Protein AF-A0A822G3Q5-F1 (afdb_monomer_lite)

pLDDT: mean 86.49, std 14.83, range [48.81, 98.19]

Sequence (80 aa):
MRNIKNAIVDNTNLSQQSIGFKVIKTFVQIFQALWNNSSNTTSKLLYDFKSIISNLNKQYLGNEQNDAQEFLLFLMNTIH

Foldseek 3Di:
DPDVVVVVVVVVVVVLLVLLVVLVVLVVQLVVCVVVVVVVSNVVSVVVNLVSVCVVPVVSVDPDDDDPVVVVVVNVVSND

Structure (mmCIF, N/CA/C/O backbone):
data_AF-A0A822G3Q5-F1
#
_entry.id   AF-A0A822G3Q5-F1
#
loop_
_atom_site.group_PDB
_atom_site.id
_atom_site.type_symbol
_atom_site.label_atom_id
_atom_site.label_alt_id
_atom_site.label_comp_id
_atom_site.label_asym_id
_atom_site.label_entity_id
_atom_site.label_seq_id
_atom_site.pdbx_PDB_ins_code
_atom_site.Cartn_x
_atom_site.Cartn_y
_atom_site.Cartn_z
_atom_site.occupancy
_atom_site.B_iso_or_equiv
_atom_site.auth_seq_id
_atom_site.auth_comp_id
_atom_site.auth_asym_id
_atom_site.auth_atom_id
_atom_site.pdbx_PDB_model_num
ATOM 1 N N . MET A 1 1 ? -41.852 2.816 2.163 1.00 48.81 1 MET A N 1
ATOM 2 C CA . MET A 1 1 ? -40.840 3.711 2.771 1.00 48.81 1 MET A CA 1
ATOM 3 C C . MET A 1 1 ? -39.611 2.868 3.095 1.00 48.81 1 MET A C 1
ATOM 5 O O . MET A 1 1 ? -39.741 1.935 3.877 1.00 48.81 1 MET A O 1
ATOM 9 N N . ARG A 1 2 ? -38.462 3.087 2.435 1.00 49.94 2 ARG A N 1
ATOM 10 C CA . ARG A 1 2 ? -37.219 2.353 2.750 1.00 49.94 2 ARG A CA 1
ATOM 11 C C . ARG A 1 2 ? -36.752 2.768 4.150 1.00 49.94 2 ARG A C 1
ATOM 13 O O . ARG A 1 2 ? -36.642 3.957 4.429 1.00 49.94 2 ARG A O 1
ATOM 20 N N . ASN A 1 3 ? -36.541 1.790 5.027 1.00 63.69 3 ASN A N 1
ATOM 21 C CA . ASN A 1 3 ? -36.105 2.001 6.405 1.00 63.69 3 ASN A CA 1
ATOM 22 C C . ASN A 1 3 ? -34.703 2.638 6.405 1.00 63.69 3 ASN A C 1
ATOM 24 O O . ASN A 1 3 ? -33.801 2.117 5.751 1.00 63.69 3 ASN A O 1
ATOM 28 N N . ILE A 1 4 ? -34.518 3.753 7.117 1.00 67.25 4 ILE A N 1
ATOM 29 C CA . ILE A 1 4 ? -33.268 4.541 7.131 1.00 67.25 4 ILE A CA 1
ATOM 30 C C . ILE A 1 4 ? -32.066 3.672 7.540 1.00 67.25 4 ILE A C 1
ATOM 32 O O . ILE A 1 4 ? -30.972 3.839 7.008 1.00 67.25 4 ILE A O 1
ATOM 36 N N . LYS A 1 5 ? -32.283 2.674 8.409 1.00 59.28 5 LYS A N 1
ATOM 37 C CA . LYS A 1 5 ? -31.256 1.695 8.798 1.00 59.28 5 LYS A CA 1
ATOM 38 C C . LYS A 1 5 ? -30.729 0.876 7.613 1.00 59.28 5 LYS A C 1
ATOM 40 O O . LYS A 1 5 ? -29.530 0.643 7.535 1.00 59.28 5 LYS A O 1
ATOM 45 N N . ASN A 1 6 ? -31.592 0.506 6.667 1.00 58.78 6 ASN A N 1
ATOM 46 C CA . ASN A 1 6 ? -31.198 -0.277 5.492 1.00 58.78 6 ASN A CA 1
ATOM 47 C C . ASN A 1 6 ? -30.434 0.594 4.483 1.00 58.78 6 ASN A C 1
ATOM 49 O O . ASN A 1 6 ? -29.439 0.155 3.927 1.00 58.78 6 ASN A O 1
ATOM 53 N N . ALA A 1 7 ? -30.829 1.863 4.323 1.00 58.66 7 ALA A N 1
ATOM 54 C CA . ALA A 1 7 ? -30.140 2.800 3.432 1.00 58.66 7 ALA A CA 1
ATOM 55 C C . ALA A 1 7 ? -28.700 3.127 3.881 1.00 58.66 7 ALA A C 1
ATOM 57 O O . ALA A 1 7 ? -27.835 3.376 3.043 1.00 58.66 7 ALA A O 1
ATOM 58 N N . ILE A 1 8 ? -28.432 3.131 5.192 1.00 60.28 8 ILE A N 1
ATOM 59 C CA . ILE A 1 8 ? -27.079 3.336 5.734 1.00 60.28 8 ILE A CA 1
ATOM 60 C C . ILE A 1 8 ? -26.203 2.107 5.459 1.00 60.28 8 ILE A C 1
ATOM 62 O O . ILE A 1 8 ? -25.087 2.268 4.975 1.00 60.28 8 ILE A O 1
ATOM 66 N N . VAL A 1 9 ? -26.727 0.900 5.699 1.00 59.84 9 VAL 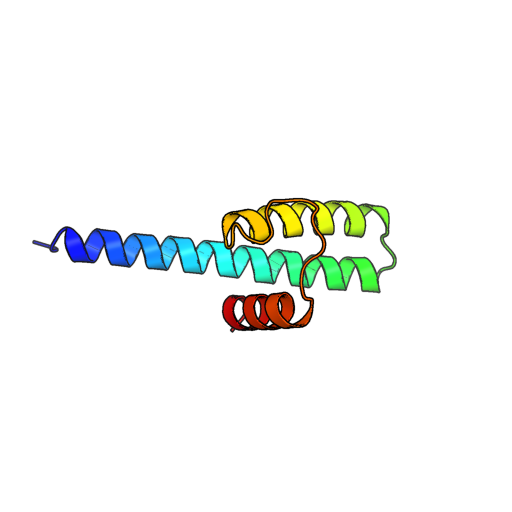A N 1
ATOM 67 C CA . VAL A 1 9 ? -26.017 -0.369 5.456 1.00 59.84 9 VAL A CA 1
ATOM 68 C C . VAL A 1 9 ? -25.710 -0.571 3.967 1.00 59.84 9 VAL A C 1
ATOM 70 O O . VAL A 1 9 ? -24.599 -0.956 3.604 1.00 59.84 9 VAL A O 1
ATOM 73 N N . ASP A 1 10 ? -26.653 -0.239 3.086 1.00 55.12 10 ASP A N 1
ATOM 74 C CA . ASP A 1 10 ? -26.452 -0.331 1.637 1.00 55.12 10 ASP A CA 1
ATOM 75 C C . ASP A 1 10 ? -25.351 0.639 1.156 1.00 55.12 10 ASP A C 1
ATOM 77 O O . ASP A 1 10 ? -24.498 0.266 0.351 1.00 55.12 10 ASP A O 1
ATOM 81 N N . ASN A 1 11 ? -25.300 1.862 1.702 1.00 56.84 11 ASN A N 1
ATOM 82 C CA . ASN A 1 11 ? -24.261 2.848 1.377 1.00 56.84 11 ASN A CA 1
ATOM 83 C C . ASN A 1 11 ? -22.877 2.494 1.941 1.00 56.84 11 ASN A C 1
ATOM 85 O O . ASN A 1 11 ? -21.866 2.793 1.300 1.00 56.84 11 ASN A O 1
ATOM 89 N N . THR A 1 12 ? -22.801 1.860 3.115 1.00 59.00 12 THR A N 1
ATOM 90 C CA . THR A 1 12 ? -21.526 1.350 3.642 1.00 59.00 12 THR A CA 1
ATOM 91 C C . THR A 1 12 ? -20.997 0.200 2.796 1.00 59.00 12 THR A C 1
ATOM 93 O O . THR A 1 12 ? -19.812 0.177 2.494 1.00 59.00 12 THR A O 1
ATOM 96 N N . ASN A 1 13 ? -21.867 -0.689 2.314 1.00 58.66 13 ASN A N 1
ATOM 97 C CA . ASN A 1 13 ? -21.461 -1.792 1.442 1.00 58.66 13 ASN A CA 1
ATOM 98 C C . ASN A 1 13 ? -20.984 -1.292 0.067 1.00 58.66 13 ASN A C 1
ATOM 100 O O . ASN A 1 13 ? -19.964 -1.754 -0.441 1.00 58.66 13 ASN A O 1
ATOM 104 N N . LEU A 1 14 ? -21.662 -0.289 -0.505 1.00 58.84 14 LEU A N 1
ATOM 105 C CA 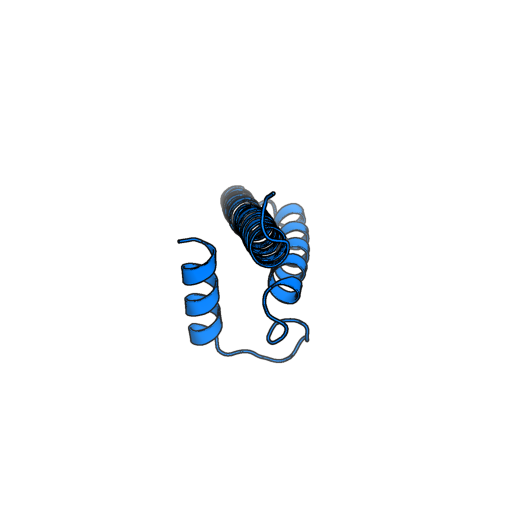. LEU A 1 14 ? -21.254 0.364 -1.755 1.00 58.84 14 LEU A CA 1
ATOM 106 C C . LEU A 1 14 ? -19.897 1.077 -1.634 1.00 58.84 14 LEU A C 1
ATOM 108 O O . LEU A 1 14 ? -19.081 1.016 -2.558 1.00 58.84 14 LEU A O 1
ATOM 112 N N . SER A 1 15 ? -19.628 1.741 -0.505 1.00 61.41 15 SER A N 1
ATOM 113 C CA . SER A 1 15 ? -18.341 2.407 -0.274 1.00 61.41 15 SER A CA 1
ATOM 114 C C . SER A 1 15 ? -17.213 1.402 -0.031 1.00 61.41 15 SER A C 1
ATOM 116 O O . SER A 1 15 ? -16.131 1.565 -0.594 1.00 61.41 15 SER A O 1
ATOM 118 N N . GLN A 1 16 ? -17.470 0.313 0.697 1.00 63.22 16 GLN A N 1
ATOM 119 C CA . GLN A 1 16 ? -16.503 -0.770 0.894 1.00 63.22 16 GLN A CA 1
ATOM 120 C C . GLN A 1 16 ? -16.157 -1.475 -0.424 1.00 63.22 16 GLN A C 1
ATOM 122 O O . GLN A 1 16 ? -14.979 -1.665 -0.722 1.00 63.22 16 GLN A O 1
ATOM 127 N N . GLN A 1 17 ? -17.154 -1.764 -1.265 1.00 68.06 17 GLN A N 1
ATOM 128 C CA . GLN A 1 17 ? -16.948 -2.377 -2.581 1.00 68.06 17 GLN A CA 1
ATOM 129 C C . GLN A 1 17 ? -16.192 -1.445 -3.544 1.00 68.06 17 GLN A C 1
ATOM 131 O O . GLN A 1 17 ? -15.289 -1.875 -4.263 1.00 68.06 17 GLN A O 1
ATOM 136 N N . SER A 1 18 ? -16.500 -0.144 -3.512 1.00 76.31 18 SER A N 1
ATOM 137 C CA . SER A 1 18 ? -15.759 0.887 -4.250 1.00 76.31 18 SER A CA 1
ATOM 138 C C . SER A 1 18 ? -14.279 0.936 -3.857 1.00 76.31 18 SER A C 1
ATOM 140 O O . SER A 1 18 ? -13.413 1.110 -4.720 1.00 76.31 18 SER A O 1
ATOM 142 N N . ILE A 1 19 ? -13.973 0.793 -2.566 1.00 78.12 19 ILE A N 1
ATOM 143 C CA . ILE A 1 19 ? -12.596 0.855 -2.073 1.00 78.12 19 ILE A CA 1
ATOM 144 C C . ILE A 1 19 ? -11.848 -0.456 -2.357 1.00 78.12 19 ILE A C 1
ATOM 146 O O . ILE A 1 19 ? -10.705 -0.389 -2.806 1.00 78.12 19 ILE A O 1
ATOM 150 N N . GLY A 1 20 ? -12.485 -1.624 -2.213 1.00 84.19 20 GLY A N 1
ATOM 151 C CA . GLY A 1 20 ? -11.908 -2.912 -2.628 1.00 84.19 20 GLY A CA 1
ATOM 152 C C . GLY A 1 20 ? -11.507 -2.914 -4.107 1.00 84.19 20 GLY A C 1
ATOM 153 O O . GLY A 1 20 ? -10.384 -3.275 -4.457 1.00 84.19 20 GLY A O 1
ATOM 154 N N . PHE A 1 21 ? -12.353 -2.353 -4.979 1.00 88.50 21 PHE A N 1
ATOM 155 C CA . PHE A 1 21 ? -12.013 -2.172 -6.394 1.00 88.50 21 PHE A CA 1
ATOM 156 C C . PHE A 1 21 ? -10.772 -1.287 -6.606 1.00 88.50 21 PHE A C 1
ATOM 158 O O . PHE A 1 21 ? -9.945 -1.575 -7.474 1.00 88.50 21 PHE A O 1
ATOM 165 N N . LYS A 1 22 ? -10.603 -0.219 -5.812 1.00 92.50 22 LYS A N 1
ATOM 166 C CA . LYS A 1 22 ? -9.397 0.628 -5.868 1.00 92.50 22 LYS A CA 1
ATOM 167 C C . LYS A 1 22 ? -8.147 -0.144 -5.447 1.00 92.50 22 LYS A C 1
ATOM 169 O O . LYS A 1 22 ? -7.133 -0.020 -6.127 1.00 92.50 22 LYS A O 1
ATOM 174 N N . VAL A 1 23 ? -8.228 -0.959 -4.390 1.00 93.75 23 VAL A N 1
ATOM 175 C CA . VAL A 1 23 ? -7.121 -1.827 -3.949 1.00 93.75 23 VAL A CA 1
ATOM 176 C C . VAL A 1 23 ? -6.704 -2.767 -5.074 1.00 93.75 23 VAL A C 1
ATOM 178 O O . VAL A 1 23 ? -5.537 -2.761 -5.456 1.00 93.75 23 VAL A O 1
ATOM 181 N N . ILE A 1 24 ? -7.654 -3.502 -5.660 1.00 94.56 24 ILE A N 1
ATOM 182 C CA . ILE A 1 24 ? -7.391 -4.443 -6.761 1.00 94.56 24 ILE A CA 1
ATOM 183 C C . ILE A 1 24 ? -6.762 -3.720 -7.954 1.00 94.56 24 ILE A C 1
ATOM 185 O O . ILE A 1 24 ? -5.740 -4.157 -8.483 1.00 94.56 24 ILE A O 1
ATOM 189 N N . LYS A 1 25 ? -7.342 -2.589 -8.370 1.00 95.19 25 LYS A N 1
ATOM 190 C CA . LYS A 1 25 ? -6.849 -1.816 -9.513 1.00 95.19 25 LYS A CA 1
ATOM 191 C C . LYS A 1 25 ? -5.402 -1.372 -9.309 1.00 95.19 25 LYS A C 1
ATOM 193 O O . LYS A 1 25 ? -4.573 -1.596 -10.189 1.00 95.19 25 LYS A O 1
ATOM 198 N N . THR A 1 26 ? -5.092 -0.759 -8.168 1.00 95.75 26 THR A N 1
ATOM 199 C CA . THR A 1 26 ? -3.733 -0.285 -7.881 1.00 95.75 26 THR A CA 1
ATOM 200 C C . THR A 1 26 ? -2.762 -1.453 -7.719 1.00 95.75 26 THR A C 1
ATOM 202 O O . THR A 1 26 ? -1.645 -1.378 -8.225 1.00 95.75 26 THR A O 1
ATOM 205 N N . PHE A 1 27 ? -3.192 -2.561 -7.108 1.00 95.00 27 PHE A N 1
ATOM 206 C CA . PHE A 1 27 ? -2.393 -3.782 -7.000 1.00 95.00 27 PHE A CA 1
ATOM 207 C C . PHE A 1 27 ? -1.986 -4.312 -8.382 1.00 95.00 27 PHE A C 1
ATOM 209 O O . PHE A 1 27 ? -0.800 -4.494 -8.644 1.00 95.00 27 PHE A O 1
ATOM 216 N N . VAL A 1 28 ? -2.931 -4.448 -9.320 1.00 95.94 28 VAL A N 1
ATOM 217 C CA . VAL A 1 28 ? -2.639 -4.864 -10.706 1.00 95.94 28 VAL A CA 1
ATOM 218 C C . VAL A 1 28 ? -1.673 -3.897 -11.398 1.00 95.94 28 VAL A C 1
ATOM 220 O O . VAL A 1 28 ? -0.732 -4.336 -12.059 1.00 95.94 28 VAL A O 1
ATOM 223 N N . GLN A 1 29 ? -1.862 -2.585 -11.224 1.00 97.00 29 GLN A N 1
ATOM 224 C CA . GLN A 1 29 ? -0.973 -1.575 -11.806 1.00 97.00 29 GLN A CA 1
ATOM 225 C C . GLN A 1 29 ? 0.464 -1.688 -11.279 1.00 97.00 29 GLN A C 1
ATOM 227 O O . GLN A 1 29 ? 1.402 -1.522 -12.058 1.00 97.00 29 GLN A O 1
ATOM 232 N N . ILE A 1 30 ? 0.652 -2.000 -9.990 1.00 97.38 30 ILE A N 1
ATOM 233 C CA . ILE A 1 30 ? 1.983 -2.229 -9.404 1.00 97.38 30 ILE A CA 1
ATOM 234 C C . ILE A 1 30 ? 2.661 -3.414 -10.089 1.00 97.38 30 ILE A C 1
ATOM 236 O O . ILE A 1 30 ? 3.798 -3.282 -10.537 1.00 97.38 30 ILE A O 1
ATOM 240 N N . PHE A 1 31 ? 1.966 -4.547 -10.228 1.00 95.81 31 PHE A N 1
ATOM 241 C CA . PHE A 1 31 ? 2.525 -5.727 -10.897 1.00 95.81 31 PHE A CA 1
ATOM 242 C C . PHE A 1 31 ? 2.887 -5.445 -12.355 1.00 95.81 31 PHE A C 1
ATOM 244 O O . PHE A 1 31 ? 3.967 -5.825 -12.794 1.00 95.81 31 PHE A O 1
ATOM 251 N N . GLN A 1 32 ? 2.038 -4.723 -13.090 1.00 97.31 32 GLN A N 1
ATOM 252 C CA . GLN A 1 32 ? 2.342 -4.304 -14.461 1.00 97.31 32 GLN A CA 1
ATOM 253 C C . GLN A 1 32 ? 3.574 -3.389 -14.527 1.00 97.31 32 GLN A C 1
ATOM 255 O O . GLN A 1 32 ? 4.420 -3.556 -15.404 1.00 97.31 32 GLN A O 1
ATOM 260 N N . ALA A 1 33 ? 3.701 -2.426 -13.609 1.00 96.56 33 ALA A N 1
ATOM 261 C CA . ALA A 1 33 ? 4.842 -1.512 -13.568 1.00 96.56 33 ALA A CA 1
ATOM 262 C C . ALA A 1 33 ? 6.154 -2.231 -13.214 1.00 96.56 33 ALA A C 1
ATOM 264 O O . ALA A 1 33 ? 7.176 -1.979 -13.855 1.00 96.56 33 ALA A O 1
ATOM 265 N N . LEU A 1 34 ? 6.107 -3.159 -12.249 1.00 96.38 34 LEU A N 1
ATOM 266 C CA . LEU A 1 34 ? 7.223 -4.035 -11.888 1.00 96.38 34 LEU A CA 1
ATOM 267 C C . LEU A 1 34 ? 7.645 -4.911 -13.068 1.00 96.38 34 LEU A C 1
ATOM 269 O O . LEU A 1 34 ? 8.824 -4.947 -13.405 1.00 96.38 34 LEU A O 1
ATOM 273 N N . TRP A 1 35 ? 6.684 -5.554 -13.735 1.00 97.44 35 TRP A N 1
ATOM 274 C CA . TRP A 1 35 ? 6.940 -6.416 -14.890 1.00 97.44 35 TRP A CA 1
ATOM 275 C C . TRP A 1 35 ? 7.613 -5.666 -16.046 1.00 97.44 35 TRP A C 1
ATOM 277 O O . TRP A 1 35 ? 8.475 -6.205 -16.734 1.00 97.44 35 TRP A O 1
ATOM 287 N N . ASN A 1 36 ? 7.256 -4.393 -16.227 1.00 95.50 36 ASN A N 1
ATOM 288 C CA . ASN A 1 36 ? 7.811 -3.523 -17.263 1.00 95.50 36 ASN A CA 1
ATOM 289 C C . ASN A 1 36 ? 9.070 -2.748 -16.823 1.00 95.50 36 ASN A C 1
ATOM 291 O O . ASN A 1 36 ? 9.506 -1.852 -17.543 1.00 95.50 36 ASN A O 1
ATOM 295 N N . ASN A 1 37 ? 9.651 -3.048 -15.654 1.00 93.69 37 ASN A N 1
ATOM 296 C CA . ASN A 1 37 ? 10.834 -2.371 -15.100 1.00 93.69 37 ASN A CA 1
ATOM 297 C C . ASN A 1 37 ? 10.697 -0.836 -14.969 1.00 93.69 37 ASN A C 1
ATOM 299 O O . ASN A 1 37 ? 11.678 -0.096 -15.049 1.00 93.69 37 ASN A O 1
ATOM 303 N N . SER A 1 38 ? 9.480 -0.329 -14.746 1.00 91.81 38 SER A N 1
ATOM 304 C CA . SER A 1 38 ? 9.201 1.110 -14.644 1.00 91.81 38 SER A CA 1
ATOM 305 C C . SER A 1 38 ? 9.319 1.604 -13.198 1.00 91.81 38 SER A C 1
ATOM 307 O O . SER A 1 38 ? 8.318 1.862 -12.529 1.00 91.81 38 SER A O 1
ATOM 309 N N . SER A 1 39 ? 10.553 1.737 -12.700 1.00 85.38 39 SER A N 1
ATOM 310 C CA . SER A 1 39 ? 10.856 2.051 -11.289 1.00 85.38 39 SER A CA 1
ATOM 311 C C . SER A 1 39 ? 10.126 3.291 -10.751 1.00 85.38 39 SER A C 1
ATOM 313 O O . SER A 1 39 ? 9.466 3.211 -9.716 1.00 85.38 39 SER A O 1
ATOM 315 N N . ASN A 1 40 ? 10.163 4.414 -11.477 1.00 87.62 40 ASN A N 1
ATOM 316 C CA . ASN A 1 40 ? 9.492 5.657 -11.070 1.00 87.62 40 ASN A CA 1
ATOM 317 C C . ASN A 1 40 ? 7.967 5.490 -10.940 1.00 87.62 40 ASN A C 1
ATOM 319 O O . ASN A 1 40 ? 7.350 6.020 -10.013 1.00 87.62 40 ASN A O 1
ATOM 323 N N . THR A 1 41 ? 7.354 4.736 -11.856 1.00 90.94 41 THR A N 1
ATOM 324 C CA . THR A 1 41 ? 5.913 4.449 -11.827 1.00 90.94 41 THR A CA 1
ATOM 325 C C . THR A 1 41 ? 5.569 3.550 -10.648 1.00 90.94 41 THR A C 1
ATOM 327 O O . THR A 1 41 ? 4.609 3.821 -9.928 1.00 90.94 41 THR A O 1
ATOM 330 N N . THR A 1 42 ? 6.382 2.519 -10.412 1.00 94.62 42 THR A N 1
ATOM 331 C CA . THR A 1 42 ? 6.235 1.602 -9.279 1.00 94.62 42 THR A CA 1
ATOM 332 C C . THR A 1 42 ? 6.255 2.351 -7.951 1.00 94.62 42 THR A C 1
ATOM 334 O O . THR A 1 42 ? 5.345 2.166 -7.147 1.00 94.62 42 THR A O 1
ATOM 337 N N . SER A 1 43 ? 7.234 3.234 -7.719 1.00 94.06 43 SER A N 1
ATOM 338 C CA . SER A 1 43 ? 7.323 3.997 -6.467 1.00 94.06 43 SER A CA 1
ATOM 339 C C . SER A 1 43 ? 6.060 4.816 -6.208 1.00 94.06 43 SER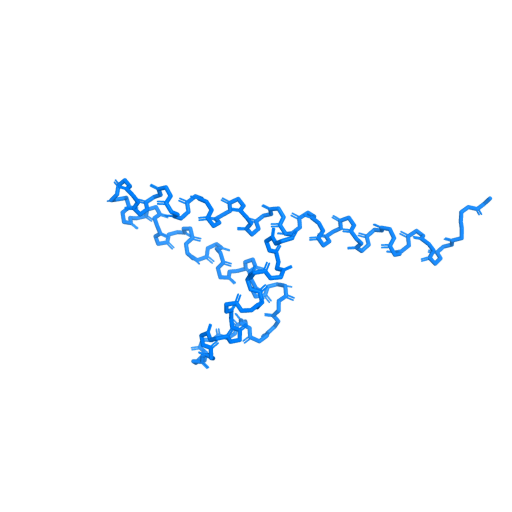 A C 1
ATOM 341 O O . SER A 1 43 ? 5.503 4.744 -5.116 1.00 94.06 43 SER A O 1
ATOM 343 N N . LYS A 1 44 ? 5.558 5.537 -7.219 1.00 96.12 44 LYS A N 1
ATOM 344 C CA . LYS A 1 44 ? 4.310 6.303 -7.099 1.00 96.12 44 LYS A CA 1
ATOM 345 C C . LYS A 1 44 ? 3.122 5.403 -6.742 1.00 96.12 44 LYS A C 1
ATOM 347 O O . LYS A 1 44 ? 2.384 5.708 -5.811 1.00 96.12 44 LYS A O 1
ATOM 352 N N . LEU A 1 45 ? 2.967 4.283 -7.447 1.00 96.88 45 LEU A N 1
ATOM 353 C CA . LEU A 1 45 ? 1.864 3.353 -7.212 1.00 96.88 45 LEU A CA 1
ATOM 354 C C . LEU A 1 45 ? 1.919 2.714 -5.817 1.00 96.88 45 LEU A C 1
ATOM 356 O O . LEU A 1 45 ? 0.871 2.513 -5.212 1.00 96.88 45 LEU A O 1
ATOM 360 N N . LEU A 1 46 ? 3.111 2.434 -5.281 1.00 96.25 46 LEU A N 1
ATOM 361 C CA . LEU A 1 46 ? 3.279 1.924 -3.915 1.00 96.25 46 LEU A CA 1
ATOM 362 C C . LEU A 1 46 ? 2.852 2.950 -2.854 1.00 96.25 46 LEU A C 1
ATOM 364 O O . LEU A 1 46 ? 2.205 2.575 -1.875 1.00 96.25 46 LEU A O 1
ATOM 368 N N . TYR A 1 47 ? 3.155 4.237 -3.055 1.00 95.56 47 TYR A N 1
ATOM 369 C CA . TYR A 1 47 ? 2.661 5.308 -2.180 1.00 95.56 47 TYR A CA 1
ATOM 370 C C . TYR A 1 47 ? 1.134 5.417 -2.222 1.00 95.56 47 TYR A C 1
ATOM 372 O O . TYR A 1 47 ? 0.488 5.451 -1.170 1.00 95.56 47 TYR A O 1
ATOM 380 N N . ASP A 1 48 ? 0.552 5.414 -3.424 1.00 95.62 48 ASP A N 1
ATOM 381 C CA . ASP A 1 48 ? -0.902 5.455 -3.606 1.00 95.62 48 ASP A CA 1
ATOM 382 C C . ASP A 1 48 ? -1.567 4.235 -2.942 1.00 95.62 48 ASP A C 1
ATOM 384 O O . ASP A 1 48 ? -2.559 4.365 -2.221 1.00 95.62 48 ASP A O 1
ATOM 388 N N . PHE A 1 49 ? -0.978 3.050 -3.108 1.00 96.44 49 PHE A N 1
ATOM 389 C CA . PHE A 1 49 ? -1.452 1.809 -2.503 1.00 96.44 49 PHE A CA 1
ATOM 390 C C . PHE A 1 49 ? -1.415 1.846 -0.973 1.00 96.44 49 PHE A C 1
ATOM 392 O O . PHE A 1 49 ? -2.414 1.519 -0.330 1.00 96.44 49 PHE A O 1
ATOM 399 N N . LYS A 1 50 ? -0.312 2.317 -0.375 1.00 95.75 50 LYS A N 1
ATOM 400 C CA . LYS A 1 50 ? -0.201 2.503 1.081 1.00 95.75 50 LYS A CA 1
ATOM 401 C C . LYS A 1 50 ? -1.281 3.447 1.609 1.00 95.75 50 LYS A C 1
ATOM 403 O O . LYS A 1 50 ? -1.894 3.148 2.632 1.00 95.75 50 LYS A O 1
ATOM 408 N N . SER A 1 51 ? -1.555 4.542 0.898 1.00 94.94 51 SER A N 1
ATOM 409 C CA . SER A 1 51 ? -2.624 5.482 1.257 1.00 94.94 51 SER A CA 1
ATOM 410 C C . SER A 1 51 ? -4.000 4.804 1.252 1.00 94.94 51 SER A C 1
ATOM 412 O O . SER A 1 51 ? -4.732 4.880 2.240 1.00 94.94 51 SER A O 1
ATOM 414 N N . ILE A 1 52 ? -4.332 4.052 0.196 1.00 94.81 52 ILE A N 1
ATOM 415 C CA . ILE A 1 52 ? -5.606 3.319 0.101 1.00 94.81 52 ILE A CA 1
ATOM 416 C C . ILE A 1 52 ? -5.750 2.313 1.250 1.00 94.81 52 ILE A C 1
ATOM 418 O O . ILE A 1 52 ? -6.784 2.289 1.916 1.00 94.81 52 ILE A O 1
ATOM 422 N N . ILE A 1 53 ? -4.710 1.521 1.516 1.00 95.06 53 ILE A N 1
ATOM 423 C CA . ILE A 1 53 ? -4.721 0.513 2.581 1.00 95.06 53 ILE A CA 1
ATOM 424 C C . ILE A 1 53 ? -4.880 1.154 3.960 1.00 95.06 53 ILE A C 1
ATOM 426 O O . ILE A 1 53 ? -5.674 0.674 4.767 1.00 95.06 53 ILE A O 1
ATOM 430 N N . SER A 1 54 ? -4.180 2.257 4.224 1.00 94.25 54 SER A N 1
ATOM 431 C CA . SER A 1 54 ? -4.273 2.950 5.513 1.00 94.25 54 SER A CA 1
ATOM 432 C C . SER A 1 54 ? -5.667 3.510 5.809 1.00 94.25 54 SER A C 1
ATOM 434 O O . SER A 1 54 ? -6.076 3.571 6.968 1.00 94.25 54 SER A O 1
ATOM 436 N N . ASN A 1 55 ? -6.421 3.870 4.765 1.00 92.31 55 ASN A N 1
ATOM 437 C CA . ASN A 1 55 ? -7.811 4.304 4.891 1.00 92.31 55 ASN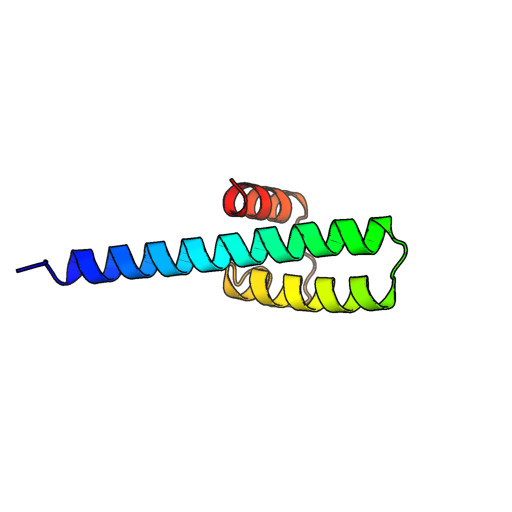 A CA 1
ATOM 438 C C . ASN A 1 55 ?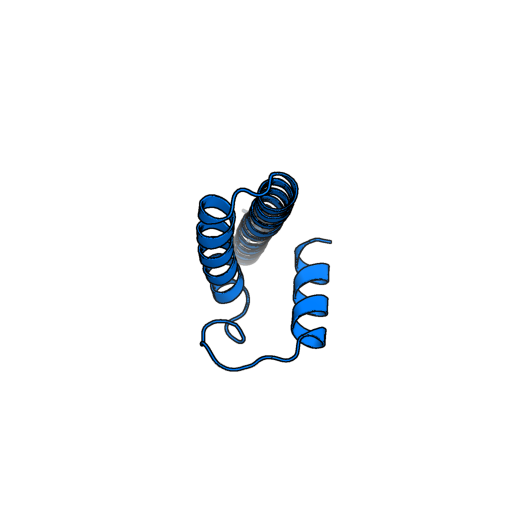 -8.767 3.141 5.204 1.00 92.31 55 ASN A C 1
ATOM 440 O O . ASN A 1 55 ? -9.818 3.368 5.801 1.00 92.31 55 ASN A O 1
ATOM 444 N N . LEU A 1 56 ? -8.418 1.913 4.806 1.00 91.50 56 LEU A N 1
ATOM 445 C CA . LEU A 1 56 ? -9.203 0.705 5.076 1.00 91.50 56 LEU A CA 1
ATOM 446 C C . LEU A 1 56 ? -8.915 0.114 6.454 1.00 91.50 56 LEU A C 1
ATOM 448 O O . LEU A 1 56 ? -9.836 -0.287 7.161 1.00 91.50 56 LEU A O 1
ATOM 452 N N . ASN A 1 57 ? -7.641 0.054 6.833 1.00 93.50 57 ASN A N 1
ATOM 453 C CA . ASN A 1 57 ? -7.213 -0.469 8.118 1.00 93.50 57 ASN A CA 1
ATOM 454 C C . ASN A 1 57 ? -6.159 0.459 8.731 1.00 93.50 57 ASN A C 1
ATOM 456 O O . ASN A 1 57 ? -5.035 0.582 8.239 1.00 93.50 57 ASN A O 1
ATOM 460 N N . LYS A 1 58 ? -6.532 1.082 9.855 1.00 94.44 58 LYS A N 1
ATOM 461 C CA . LYS A 1 58 ? -5.696 2.042 10.587 1.00 94.44 58 LYS A CA 1
ATOM 462 C C . LYS A 1 58 ? -4.397 1.434 11.122 1.00 94.44 58 LYS A C 1
ATOM 464 O O . LYS A 1 58 ? -3.462 2.194 11.360 1.00 94.44 58 LYS A O 1
ATOM 469 N N . GLN A 1 59 ? -4.314 0.107 11.268 1.00 95.75 59 GLN A N 1
ATOM 470 C CA . GLN A 1 59 ? -3.073 -0.601 11.609 1.00 95.75 59 GLN A CA 1
ATOM 471 C C . GLN A 1 59 ? -1.929 -0.210 10.663 1.00 95.75 59 GLN A C 1
ATOM 473 O O . GLN A 1 59 ? -0.798 -0.001 11.091 1.00 95.75 59 GLN A O 1
ATOM 478 N N . TYR A 1 60 ? -2.241 -0.010 9.382 1.00 95.81 60 TYR A N 1
ATOM 479 C CA . TYR A 1 60 ? -1.262 0.322 8.353 1.00 95.81 60 TYR A CA 1
ATOM 480 C C . TYR A 1 60 ? -1.165 1.826 8.080 1.00 95.81 60 TYR A C 1
ATOM 482 O O . TYR A 1 60 ? -0.709 2.213 7.007 1.00 95.81 60 TYR A O 1
ATOM 490 N N . LEU A 1 61 ? -1.608 2.706 8.984 1.00 95.00 61 LEU A N 1
ATOM 491 C CA . LEU A 1 61 ? -1.485 4.159 8.800 1.00 95.00 61 LEU A CA 1
ATOM 492 C C . LEU A 1 61 ? -0.055 4.653 9.037 1.00 95.00 61 LEU A C 1
ATOM 494 O O . LEU A 1 61 ? 0.459 5.437 8.240 1.00 95.00 61 LEU A O 1
ATOM 498 N N . GLY A 1 62 ? 0.587 4.158 10.093 1.00 94.31 62 GLY A N 1
ATOM 499 C CA . GLY A 1 62 ? 1.932 4.567 10.489 1.00 94.31 62 GLY A CA 1
ATOM 500 C C . GLY A 1 62 ? 3.048 4.036 9.584 1.00 94.31 62 GLY A C 1
ATOM 501 O O . GLY A 1 62 ? 2.807 3.416 8.543 1.00 94.31 62 GLY A O 1
ATOM 502 N N . ASN A 1 63 ? 4.278 4.286 10.030 1.00 94.69 63 ASN A N 1
ATOM 503 C CA . ASN A 1 63 ? 5.516 3.769 9.435 1.00 94.69 63 ASN A CA 1
ATOM 504 C C . ASN A 1 63 ? 6.151 2.662 10.293 1.00 94.69 63 ASN A C 1
ATOM 506 O O . ASN A 1 63 ? 7.292 2.277 10.053 1.00 94.69 63 ASN A O 1
ATOM 510 N N . GLU A 1 64 ? 5.424 2.176 11.300 1.00 96.06 64 GLU A N 1
ATOM 511 C CA . GLU A 1 64 ? 5.865 1.072 12.145 1.00 96.06 64 GLU A CA 1
ATOM 512 C C . GLU A 1 64 ? 5.969 -0.224 11.335 1.00 96.06 64 GLU A C 1
ATOM 514 O O . GLU A 1 64 ? 5.231 -0.441 10.364 1.00 96.06 64 GLU A O 1
ATOM 519 N N . GLN A 1 65 ? 6.883 -1.101 11.752 1.00 97.06 65 GLN A N 1
ATOM 520 C CA . GLN A 1 65 ? 6.949 -2.456 11.212 1.00 97.06 65 GLN A CA 1
ATOM 521 C C . GLN A 1 65 ? 5.661 -3.208 11.552 1.00 97.06 65 GLN A C 1
ATOM 523 O O . GLN A 1 65 ? 5.142 -3.108 12.662 1.00 97.06 65 GLN A O 1
ATOM 528 N N . ASN A 1 66 ? 5.146 -3.952 10.579 1.00 96.88 66 ASN A N 1
ATOM 529 C CA . ASN A 1 66 ? 3.920 -4.729 10.707 1.00 96.88 66 ASN A CA 1
ATOM 530 C C . ASN A 1 66 ? 4.198 -6.196 10.385 1.00 96.88 66 ASN A C 1
ATOM 532 O O . ASN A 1 66 ? 5.110 -6.508 9.617 1.00 96.88 66 ASN A O 1
ATOM 536 N N . ASP A 1 67 ? 3.376 -7.085 10.934 1.00 98.06 67 ASP A N 1
ATOM 537 C CA . ASP A 1 67 ? 3.419 -8.499 10.591 1.00 98.06 67 ASP A CA 1
ATOM 538 C C . ASP A 1 67 ? 2.962 -8.709 9.133 1.00 98.06 67 ASP A C 1
ATOM 540 O O . ASP A 1 67 ? 1.867 -8.302 8.723 1.00 98.06 67 ASP A O 1
ATOM 544 N N . ALA A 1 68 ? 3.819 -9.342 8.328 1.00 97.56 68 ALA A N 1
ATOM 545 C CA . ALA A 1 68 ? 3.548 -9.605 6.919 1.00 97.56 68 ALA A CA 1
ATOM 546 C C . ALA A 1 68 ? 2.416 -10.627 6.707 1.00 97.56 68 ALA A C 1
ATOM 548 O O . ALA A 1 68 ? 1.700 -10.543 5.708 1.00 97.56 68 ALA A O 1
ATOM 549 N N . GLN A 1 69 ? 2.231 -11.575 7.629 1.00 98.19 69 GLN A N 1
ATOM 550 C CA . GLN A 1 69 ? 1.152 -12.557 7.577 1.00 98.19 69 GLN A CA 1
ATOM 551 C C . GLN A 1 69 ? -0.204 -11.887 7.814 1.00 98.19 69 GLN A C 1
ATOM 553 O O . GLN A 1 69 ? -1.152 -12.145 7.069 1.00 98.19 69 GLN A O 1
ATOM 558 N N . GLU A 1 70 ? -0.300 -11.007 8.813 1.00 97.31 70 GLU A N 1
ATOM 559 C CA . GLU A 1 70 ? -1.527 -10.244 9.072 1.00 97.31 70 GLU A CA 1
ATOM 560 C C . GLU A 1 70 ? -1.889 -9.366 7.871 1.00 97.31 70 GLU A C 1
ATOM 562 O O . GLU A 1 70 ? -3.043 -9.337 7.435 1.00 97.31 70 GLU A O 1
ATOM 567 N N . PHE A 1 71 ? -0.885 -8.707 7.286 1.00 96.94 71 PHE A N 1
ATOM 568 C CA . PHE A 1 71 ? -1.058 -7.919 6.072 1.00 96.94 71 PHE A CA 1
ATOM 569 C C . PHE A 1 71 ? -1.550 -8.757 4.888 1.00 96.94 71 PHE A C 1
ATOM 571 O O . PHE A 1 71 ? -2.471 -8.345 4.180 1.00 96.94 71 PHE A O 1
ATOM 578 N N . LEU A 1 72 ? -0.976 -9.945 4.680 1.00 97.00 72 LEU A N 1
ATOM 579 C CA . LEU A 1 72 ? -1.392 -10.842 3.607 1.00 97.00 72 LEU A CA 1
ATOM 580 C C . LEU A 1 72 ? -2.847 -11.293 3.782 1.00 97.00 72 LEU A C 1
ATOM 582 O O . LEU A 1 72 ? -3.608 -11.269 2.816 1.00 97.00 72 LEU A O 1
ATOM 586 N N . LEU A 1 73 ? -3.253 -11.662 5.000 1.00 97.00 73 LEU A N 1
ATOM 587 C CA . LEU A 1 73 ? -4.634 -12.048 5.295 1.00 97.00 73 LEU A CA 1
ATOM 588 C C . LEU A 1 73 ? -5.610 -10.897 5.012 1.00 97.00 73 LEU A C 1
ATOM 590 O O . LEU A 1 73 ? -6.629 -11.098 4.349 1.00 97.00 73 LEU A O 1
ATOM 594 N N . PHE A 1 74 ? 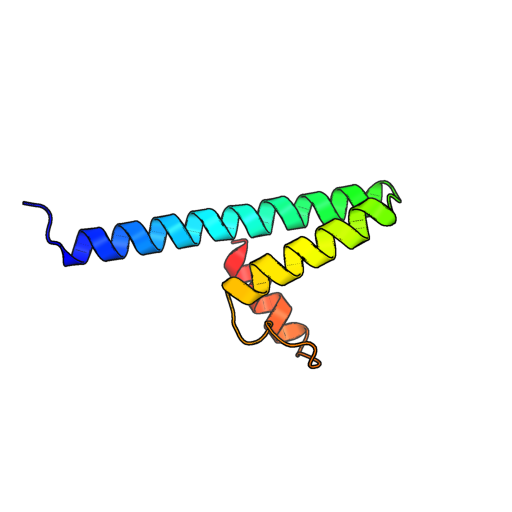-5.281 -9.685 5.467 1.00 95.44 74 PHE A N 1
ATOM 595 C CA . PHE A 1 74 ? -6.055 -8.480 5.164 1.00 95.44 74 PHE A CA 1
ATOM 596 C C . PHE A 1 74 ? -6.189 -8.254 3.652 1.00 95.44 74 PHE A C 1
ATOM 598 O O . PHE A 1 74 ? -7.291 -7.999 3.156 1.00 95.44 74 PHE A O 1
ATOM 605 N N . LEU A 1 75 ? -5.082 -8.363 2.915 1.00 94.25 75 LEU A N 1
ATOM 606 C CA . LEU A 1 75 ? -5.055 -8.135 1.476 1.00 94.25 75 LEU A CA 1
ATOM 607 C C . LEU A 1 75 ? -5.923 -9.157 0.733 1.00 94.25 75 LEU A C 1
ATOM 609 O O . LEU A 1 75 ? -6.738 -8.766 -0.100 1.00 94.25 75 LEU A O 1
ATOM 613 N N . MET A 1 76 ? -5.800 -10.443 1.069 1.00 94.50 76 MET A N 1
ATOM 614 C CA . MET A 1 76 ? -6.596 -11.509 0.455 1.00 94.50 76 MET A CA 1
ATOM 615 C C . MET A 1 76 ? -8.093 -11.316 0.710 1.00 94.50 76 MET A C 1
ATOM 617 O O . MET A 1 76 ? -8.873 -11.397 -0.232 1.00 94.50 76 MET A O 1
ATOM 621 N N . ASN A 1 77 ? -8.488 -10.965 1.938 1.00 92.62 77 ASN A N 1
ATOM 622 C CA . ASN A 1 77 ? -9.887 -10.678 2.279 1.00 92.62 77 ASN A CA 1
ATOM 623 C C . ASN A 1 77 ? -10.440 -9.419 1.595 1.00 92.62 77 ASN A C 1
ATOM 625 O O . ASN A 1 77 ? -11.649 -9.273 1.468 1.00 92.62 77 ASN A O 1
ATOM 629 N N . THR A 1 78 ? -9.573 -8.485 1.201 1.00 90.94 78 THR A N 1
ATOM 630 C CA . THR A 1 78 ? -9.976 -7.252 0.507 1.00 90.94 78 THR A CA 1
ATOM 631 C C . THR A 1 78 ? -10.120 -7.464 -1.004 1.00 90.94 78 THR A C 1
ATOM 633 O O . THR A 1 78 ? -10.858 -6.731 -1.661 1.00 90.94 78 THR A O 1
ATOM 636 N N . ILE A 1 79 ? -9.381 -8.428 -1.562 1.00 88.00 79 ILE A N 1
ATOM 637 C CA . ILE A 1 79 ? -9.381 -8.756 -2.994 1.00 88.00 79 ILE A CA 1
ATOM 638 C C . ILE A 1 79 ? -10.454 -9.800 -3.347 1.00 88.00 79 ILE A C 1
ATOM 640 O O . ILE A 1 79 ? -10.989 -9.741 -4.455 1.00 88.00 79 ILE A O 1
ATOM 644 N N . HIS A 1 80 ? -10.722 -10.752 -2.448 1.00 83.38 80 HIS A N 1
ATOM 645 C CA . HIS A 1 80 ? -11.720 -11.815 -2.611 1.00 83.38 80 HIS A CA 1
ATOM 646 C C . HIS A 1 80 ? -13.156 -11.276 -2.534 1.00 83.38 80 HIS A C 1
ATOM 648 O O . HIS A 1 80 ? -13.993 -11.731 -3.345 1.00 83.38 80 HIS A O 1
#

Radius of gyration: 15.51 Å; chains: 1; bounding box: 52×19×29 Å

Secondary structure (DSSP, 8-state):
---HHHHHHHHHHHHHHHHHHHHHHHHHHHHHHHHTT-HHHHHHHHHHHHHHHHHH-GGGSSSS---HHHHHHHHHHHH-